Protein AF-A0A0N0GDI7-F1 (afdb_monomer_lite)

Sequence (152 aa):
MTIHDAQPPEHPLQRFFRSRRTRPVFEWERHQLRDILVIDHPQCQAVFSRQGAQLLHFQPQGQKPWLWCAAQWPQVGAIRGGVPVCWPWYGRHPGESGWPAHGWGRLLDWKLIDSSESEEGVSLHWRLRLWDWQVNLHAELGQGMEPLEHLP

Organism: NCBI:txid81035

Structure (mmCIF, N/CA/C/O backbone):
data_AF-A0A0N0GDI7-F1
#
_entry.id   AF-A0A0N0GDI7-F1
#
loop_
_atom_site.group_PDB
_atom_site.id
_atom_site.type_symbol
_atom_site.label_atom_id
_atom_site.label_alt_id
_atom_site.label_comp_id
_atom_site.label_asym_id
_atom_site.label_entity_id
_atom_site.label_seq_id
_atom_site.pdbx_PDB_ins_code
_atom_site.Cartn_x
_atom_site.Cartn_y
_atom_site.Cartn_z
_atom_site.occupancy
_atom_site.B_iso_or_equiv
_atom_site.auth_seq_id
_atom_site.auth_comp_id
_atom_site.auth_asym_id
_atom_site.auth_atom_id
_atom_site.pdbx_PDB_model_num
ATOM 1 N N . MET A 1 1 ? -20.845 36.063 -4.768 1.00 39.97 1 MET A N 1
ATOM 2 C CA . MET A 1 1 ? -20.179 34.836 -5.245 1.00 39.97 1 MET A CA 1
ATOM 3 C C . MET A 1 1 ? -19.741 34.071 -4.009 1.00 39.97 1 MET A C 1
ATOM 5 O O . MET A 1 1 ? -18.676 34.328 -3.470 1.00 39.97 1 MET A O 1
ATOM 9 N N . THR A 1 2 ? -20.650 33.275 -3.456 1.00 38.03 2 THR A N 1
ATOM 10 C CA . THR A 1 2 ? -20.420 32.474 -2.252 1.00 38.03 2 THR A CA 1
ATOM 11 C C . THR A 1 2 ? -19.484 31.336 -2.627 1.00 38.03 2 THR A C 1
ATOM 13 O O . THR A 1 2 ? -19.811 30.515 -3.481 1.00 38.03 2 THR A O 1
ATOM 16 N N . ILE A 1 3 ? -18.295 31.329 -2.032 1.00 48.97 3 ILE A N 1
ATOM 17 C CA . ILE A 1 3 ? -17.386 30.192 -2.091 1.00 48.97 3 ILE A CA 1
ATOM 18 C C . ILE A 1 3 ? -18.124 29.087 -1.339 1.00 48.97 3 ILE A C 1
ATOM 20 O O . ILE A 1 3 ? -18.318 29.184 -0.130 1.00 48.97 3 ILE A O 1
ATOM 24 N N . HIS A 1 4 ? -18.655 28.104 -2.061 1.00 51.41 4 HIS A N 1
ATOM 25 C CA . HIS A 1 4 ? -19.138 26.895 -1.419 1.00 51.41 4 HIS A CA 1
ATOM 26 C C . HIS A 1 4 ? -17.945 26.287 -0.681 1.00 51.41 4 HIS A C 1
ATOM 28 O O . HIS A 1 4 ? -16.970 25.898 -1.325 1.00 51.41 4 HIS A O 1
ATOM 34 N N . ASP A 1 5 ? -18.033 26.218 0.649 1.00 48.66 5 ASP A N 1
ATOM 35 C CA . ASP A 1 5 ? -17.225 25.332 1.485 1.00 48.66 5 ASP A CA 1
ATOM 36 C C . ASP A 1 5 ? -17.521 23.889 1.058 1.00 48.66 5 ASP A C 1
ATOM 38 O O . ASP A 1 5 ? -18.316 23.166 1.662 1.00 48.66 5 ASP A O 1
ATOM 42 N N . ALA A 1 6 ? -16.940 23.477 -0.067 1.00 56.66 6 ALA A N 1
ATOM 43 C CA . ALA A 1 6 ? -16.956 22.098 -0.493 1.00 56.66 6 ALA A CA 1
ATOM 44 C C . ALA A 1 6 ? -16.127 21.332 0.537 1.00 56.66 6 ALA A C 1
ATOM 46 O O . ALA A 1 6 ? -14.909 21.497 0.615 1.00 56.66 6 ALA A O 1
ATOM 47 N N . GLN A 1 7 ? -16.801 20.518 1.353 1.00 54.75 7 GLN A N 1
ATOM 48 C CA . GLN A 1 7 ? -16.123 19.530 2.183 1.00 54.75 7 GLN A CA 1
ATOM 49 C C . GLN A 1 7 ? -15.134 18.772 1.287 1.00 54.75 7 GLN A C 1
ATOM 51 O O . GLN A 1 7 ? -15.528 18.351 0.191 1.00 54.75 7 GLN A O 1
ATOM 56 N N . PRO A 1 8 ? -13.858 18.642 1.691 1.00 60.06 8 PRO A N 1
ATOM 57 C CA . PRO A 1 8 ? -12.879 17.951 0.872 1.00 60.06 8 PRO A CA 1
ATOM 58 C C . PRO A 1 8 ? -13.405 16.548 0.554 1.00 60.06 8 PRO A C 1
ATOM 60 O O . PRO A 1 8 ? -14.004 15.915 1.430 1.00 60.06 8 PRO A O 1
ATOM 63 N N . PRO A 1 9 ? -13.235 16.072 -0.690 1.00 71.75 9 PRO A N 1
ATOM 64 C CA . PRO A 1 9 ? -13.744 14.771 -1.079 1.00 71.75 9 PRO A CA 1
ATOM 65 C C . PRO A 1 9 ? -13.170 13.705 -0.144 1.00 71.75 9 PRO A C 1
ATOM 67 O O . PRO A 1 9 ? -11.964 13.655 0.100 1.00 71.75 9 PRO A O 1
ATOM 70 N N . GLU A 1 10 ? -14.057 12.879 0.403 1.00 88.06 10 GLU A N 1
ATOM 71 C CA . GLU A 1 10 ? -13.698 11.785 1.297 1.00 88.06 10 GLU A CA 1
ATOM 72 C C . GLU A 1 10 ? -12.719 10.826 0.611 1.00 88.06 10 GLU A C 1
ATOM 74 O O . GLU A 1 10 ? -12.787 10.601 -0.603 1.00 88.06 10 GLU A O 1
ATOM 79 N N . HIS A 1 11 ? -11.807 10.244 1.391 1.00 95.56 11 HIS A N 1
ATOM 80 C CA . HIS A 1 11 ? -10.843 9.289 0.864 1.00 95.56 11 HIS A CA 1
ATOM 81 C C . HIS A 1 11 ? -11.576 8.124 0.167 1.00 95.56 11 HIS A C 1
ATOM 83 O O . HIS A 1 11 ? -12.471 7.525 0.769 1.00 95.56 11 HIS A O 1
ATOM 89 N N . PRO A 1 12 ? -11.212 7.732 -1.071 1.00 96.00 12 PRO A N 1
ATOM 90 C CA . PRO A 1 12 ? -11.996 6.761 -1.846 1.00 96.00 12 PRO A CA 1
ATOM 91 C C . PRO A 1 12 ? -12.097 5.376 -1.190 1.00 96.00 12 PRO A C 1
ATOM 93 O O . PRO A 1 12 ? -13.044 4.631 -1.447 1.00 96.00 12 PRO A O 1
ATOM 96 N N . LEU A 1 13 ? -11.138 5.038 -0.322 1.00 96.75 13 LEU A N 1
ATOM 97 C CA . LEU A 1 13 ? -11.108 3.777 0.425 1.00 96.75 13 LEU A CA 1
ATOM 98 C C . LEU A 1 13 ? -11.803 3.854 1.798 1.00 96.75 13 LEU A C 1
ATOM 100 O O . LEU A 1 13 ? -11.986 2.820 2.428 1.00 96.75 13 LEU A O 1
ATOM 104 N N . GLN A 1 14 ? -12.287 5.026 2.234 1.00 95.06 14 GLN A N 1
ATOM 105 C CA . GLN A 1 14 ? -13.028 5.160 3.502 1.00 95.06 14 GLN A CA 1
ATOM 106 C C . GLN A 1 14 ? -14.286 4.277 3.539 1.00 95.06 14 GLN A C 1
ATOM 108 O O . GLN A 1 14 ? -14.745 3.838 4.591 1.00 95.06 14 GLN A O 1
ATOM 113 N N . ARG A 1 15 ? -14.836 3.968 2.359 1.00 93.19 15 ARG A N 1
ATOM 114 C CA . ARG A 1 15 ? -16.008 3.105 2.179 1.00 93.19 15 ARG A CA 1
ATOM 115 C C . ARG A 1 15 ? -15.892 1.730 2.847 1.00 93.19 15 ARG A C 1
ATOM 117 O O . ARG A 1 15 ? -16.929 1.151 3.156 1.00 93.19 15 ARG A O 1
ATOM 124 N N . PHE A 1 16 ? -14.680 1.208 3.053 1.00 94.31 16 PHE A N 1
ATOM 125 C CA . PHE A 1 16 ? -14.470 -0.102 3.680 1.00 94.31 16 PHE A CA 1
ATOM 126 C C . PHE A 1 16 ? -14.718 -0.096 5.195 1.00 94.31 16 PHE A C 1
ATOM 128 O O . PHE A 1 16 ? -14.964 -1.154 5.767 1.00 94.31 16 PHE A O 1
ATOM 135 N N . PHE A 1 17 ? -14.763 1.087 5.812 1.00 93.19 17 PHE A N 1
ATOM 136 C CA . PHE A 1 17 ? -14.870 1.275 7.261 1.00 93.19 17 PHE A CA 1
ATOM 137 C C . PHE A 1 17 ? -16.238 1.799 7.721 1.00 93.19 17 PHE A C 1
ATOM 139 O O . PHE A 1 17 ? -16.443 2.128 8.884 1.00 93.19 17 PHE A O 1
ATOM 146 N N . ARG A 1 18 ? -17.209 1.916 6.805 1.00 85.31 18 ARG A N 1
ATOM 147 C CA . ARG A 1 18 ? -18.550 2.451 7.118 1.00 85.31 18 ARG A CA 1
ATOM 148 C C . ARG A 1 18 ? -19.515 1.409 7.692 1.00 85.31 18 ARG A C 1
ATOM 150 O O . ARG A 1 18 ? -20.589 1.760 8.177 1.00 85.31 18 ARG A O 1
ATOM 157 N N . SER A 1 19 ? -19.185 0.126 7.568 1.00 77.75 19 SER A N 1
ATOM 158 C CA . SER A 1 19 ? -20.042 -0.971 8.016 1.00 77.75 19 SER A CA 1
ATOM 159 C C . SER A 1 19 ? -19.957 -1.122 9.532 1.00 77.75 19 SER A C 1
ATOM 161 O O . SER A 1 19 ? -18.866 -1.219 10.072 1.00 77.75 19 SER A O 1
ATOM 163 N N . ARG A 1 20 ? -21.099 -1.227 10.222 1.00 68.44 20 ARG A N 1
ATOM 164 C CA . ARG A 1 20 ? -21.157 -1.555 11.663 1.00 68.44 20 ARG A CA 1
ATOM 165 C C . ARG A 1 20 ? -21.029 -3.055 11.956 1.00 68.44 20 ARG A C 1
ATOM 167 O O . ARG A 1 20 ? -21.437 -3.514 13.020 1.00 68.44 20 ARG A O 1
ATOM 174 N N . ARG A 1 21 ? -20.556 -3.846 10.993 1.00 78.19 21 ARG A N 1
ATOM 175 C CA . ARG A 1 21 ? -20.328 -5.277 11.202 1.00 78.19 21 ARG A CA 1
ATOM 176 C C . ARG A 1 21 ? -19.011 -5.458 11.935 1.00 78.19 21 ARG A C 1
ATOM 178 O O . ARG A 1 21 ? -18.040 -4.795 11.599 1.00 78.19 21 AR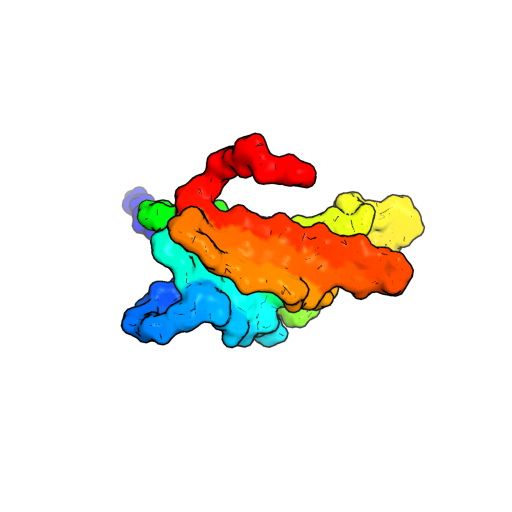G A O 1
ATOM 185 N N . THR A 1 22 ? -18.980 -6.383 12.883 1.00 77.19 22 THR A N 1
ATOM 186 C CA . THR A 1 22 ? -17.724 -6.891 13.433 1.00 77.19 22 THR A CA 1
ATOM 187 C C . THR A 1 22 ? -16.926 -7.521 12.291 1.00 77.19 22 THR A C 1
ATOM 189 O O . THR A 1 22 ? -17.454 -8.385 11.587 1.00 77.19 22 THR A O 1
ATOM 192 N N . ARG A 1 23 ? -15.692 -7.060 12.078 1.00 82.94 23 ARG A N 1
ATOM 193 C CA . ARG A 1 23 ? -14.761 -7.577 11.067 1.00 82.94 23 ARG A CA 1
ATOM 194 C C . ARG A 1 23 ? -13.503 -8.099 11.767 1.00 82.94 23 ARG A C 1
ATOM 196 O O . ARG A 1 23 ? -13.187 -7.602 12.849 1.00 82.94 23 ARG A O 1
ATOM 203 N N . PRO A 1 24 ? -12.805 -9.096 11.201 1.00 94.19 24 PRO A N 1
ATOM 204 C CA . PRO A 1 24 ? -11.439 -9.380 11.623 1.00 94.19 24 PRO A CA 1
ATOM 205 C C . PRO A 1 24 ? -10.554 -8.158 11.347 1.00 94.19 24 PRO A C 1
ATOM 207 O O . PRO A 1 24 ? -10.811 -7.413 10.402 1.00 94.19 24 PRO A O 1
ATOM 210 N N . VAL A 1 25 ? -9.494 -7.982 12.139 1.00 96.81 25 VAL A N 1
ATOM 211 C CA . VAL A 1 25 ? -8.564 -6.855 11.961 1.00 96.81 25 VAL A CA 1
ATOM 212 C C . VAL A 1 25 ? -7.912 -6.874 10.589 1.00 96.81 25 VAL A C 1
ATOM 214 O O . VAL A 1 25 ? -7.742 -5.817 10.002 1.00 96.81 25 VAL A O 1
ATOM 217 N N . PHE A 1 26 ? -7.620 -8.054 10.040 1.00 98.12 26 PHE A N 1
ATOM 218 C CA . PHE A 1 26 ? -7.070 -8.223 8.697 1.00 98.12 26 PHE A CA 1
ATOM 219 C C . PHE A 1 26 ? -8.089 -8.909 7.788 1.00 98.12 26 PHE A C 1
ATOM 221 O O . PHE A 1 26 ? -8.448 -10.066 8.014 1.00 98.12 26 PHE A O 1
ATOM 228 N N . GLU A 1 27 ? -8.519 -8.233 6.723 1.00 97.38 27 GLU A N 1
ATOM 229 C CA . GLU A 1 27 ? -9.473 -8.796 5.768 1.00 97.38 27 GLU A CA 1
ATOM 230 C C . GLU A 1 27 ? -9.054 -8.538 4.322 1.00 97.38 27 GLU A C 1
ATOM 232 O O . GLU A 1 27 ? -8.805 -7.403 3.911 1.00 97.38 27 GLU A O 1
ATOM 237 N N . TRP A 1 28 ? -8.981 -9.607 3.527 1.00 98.06 28 TRP A N 1
ATOM 238 C CA . TRP A 1 28 ? -8.749 -9.492 2.092 1.00 98.06 28 TRP A CA 1
ATOM 239 C C . TRP A 1 28 ? -10.043 -9.136 1.371 1.00 98.06 28 TRP A C 1
ATOM 241 O O . TRP A 1 28 ? -11.054 -9.821 1.497 1.00 98.06 28 TRP A O 1
ATOM 251 N N . GLU A 1 29 ? -9.972 -8.095 0.555 1.00 97.38 29 GLU A N 1
ATOM 252 C CA . GLU A 1 29 ? -11.068 -7.577 -0.250 1.00 97.38 29 GLU A CA 1
ATOM 253 C C . GLU A 1 29 ? -10.616 -7.399 -1.696 1.00 97.38 29 GLU A C 1
ATOM 255 O O . GLU A 1 29 ? -9.421 -7.302 -1.994 1.00 97.38 29 GLU A O 1
ATOM 260 N N . ARG A 1 30 ? -11.579 -7.304 -2.615 1.00 97.44 30 ARG A N 1
ATOM 261 C CA . ARG A 1 30 ? -11.290 -7.014 -4.023 1.00 97.44 30 ARG A CA 1
ATOM 262 C C . ARG A 1 30 ? -11.826 -5.644 -4.411 1.00 97.44 30 ARG A C 1
ATOM 264 O O . ARG A 1 30 ? -13.025 -5.381 -4.342 1.00 97.44 30 ARG A O 1
ATOM 271 N N . HIS A 1 31 ? -10.942 -4.769 -4.883 1.00 97.38 31 HIS A N 1
ATOM 272 C CA . HIS A 1 31 ? -11.281 -3.412 -5.303 1.00 97.38 31 HIS A CA 1
ATOM 273 C C . HIS A 1 31 ? -10.676 -3.095 -6.668 1.00 97.38 31 HIS A C 1
ATOM 275 O O . HIS A 1 31 ? -9.471 -3.208 -6.852 1.00 97.38 31 HIS A O 1
ATOM 281 N N . GLN A 1 32 ? -11.510 -2.706 -7.640 1.00 96.88 32 GLN A N 1
ATOM 282 C CA . GLN A 1 32 ? -11.065 -2.369 -9.003 1.00 96.88 32 GLN A CA 1
ATOM 283 C C . GLN A 1 32 ? -10.127 -3.430 -9.615 1.00 96.88 32 GLN A C 1
ATOM 285 O O . GLN A 1 32 ? -9.120 -3.108 -10.238 1.00 96.88 32 GLN A O 1
ATOM 290 N N . LEU A 1 33 ? -10.468 -4.713 -9.426 1.00 95.88 33 LEU A N 1
ATOM 291 C CA . LEU A 1 33 ? -9.694 -5.879 -9.888 1.00 95.88 33 LEU A CA 1
ATOM 292 C C . LEU A 1 33 ? -8.334 -6.085 -9.195 1.00 95.88 33 LEU A C 1
ATOM 294 O O . LEU A 1 33 ? -7.521 -6.867 -9.686 1.00 95.88 33 LEU A O 1
ATOM 298 N N . ARG A 1 34 ? -8.081 -5.413 -8.071 1.00 97.31 34 ARG A N 1
ATOM 299 C CA . ARG A 1 34 ? -6.913 -5.629 -7.212 1.00 97.31 34 ARG A CA 1
ATOM 300 C C . ARG A 1 34 ? -7.326 -6.275 -5.905 1.00 97.31 34 ARG A C 1
ATOM 302 O O . ARG A 1 34 ? -8.386 -5.949 -5.370 1.00 97.31 34 ARG A O 1
ATOM 309 N N . ASP A 1 35 ? -6.460 -7.134 -5.392 1.00 98.44 35 ASP A N 1
ATOM 310 C CA . ASP A 1 35 ? -6.592 -7.654 -4.039 1.00 98.44 35 ASP A CA 1
ATOM 311 C C . ASP A 1 35 ? -5.978 -6.640 -3.071 1.00 98.44 35 ASP A C 1
ATOM 313 O O . ASP A 1 35 ? -4.829 -6.210 -3.229 1.00 98.44 35 ASP A O 1
ATOM 317 N N . ILE A 1 36 ? -6.773 -6.230 -2.092 1.00 98.75 36 ILE A N 1
ATOM 318 C CA . ILE A 1 36 ? -6.388 -5.277 -1.059 1.00 98.75 36 ILE A CA 1
ATOM 319 C C . ILE A 1 36 ? -6.563 -5.921 0.313 1.00 98.75 36 ILE A C 1
ATOM 321 O O . ILE A 1 36 ? -7.486 -6.702 0.526 1.00 98.75 36 ILE A O 1
ATOM 325 N N . LEU A 1 37 ? -5.677 -5.588 1.239 1.00 98.75 37 LEU A N 1
ATOM 326 C CA . LEU A 1 37 ? -5.801 -5.936 2.643 1.00 98.75 37 LEU A CA 1
ATOM 327 C C . LEU A 1 37 ? -6.383 -4.729 3.371 1.00 98.75 37 LEU A C 1
ATOM 329 O O . LEU A 1 37 ? -5.723 -3.693 3.474 1.00 98.75 37 LEU A O 1
ATOM 333 N N . VAL A 1 38 ? -7.622 -4.858 3.826 1.00 98.31 38 VAL A N 1
ATOM 334 C CA . VAL A 1 38 ? -8.285 -3.890 4.696 1.00 98.31 38 VAL A CA 1
ATOM 335 C C . VAL A 1 38 ? -7.896 -4.204 6.132 1.00 98.31 38 VAL A C 1
ATOM 337 O O . VAL A 1 38 ? -7.947 -5.361 6.551 1.00 98.31 38 VAL A O 1
ATOM 340 N N . ILE A 1 39 ? -7.495 -3.164 6.856 1.00 98.12 39 ILE A N 1
ATOM 341 C CA . ILE A 1 39 ? -7.081 -3.236 8.249 1.00 98.12 39 ILE A CA 1
ATOM 342 C C . ILE A 1 39 ? -7.96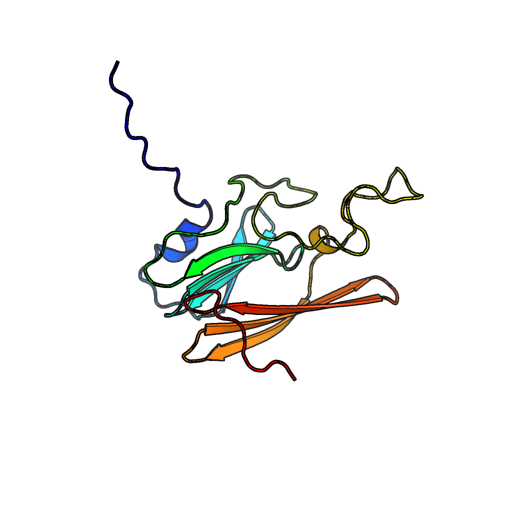8 -2.310 9.067 1.00 98.12 39 ILE A C 1
ATOM 344 O O . ILE A 1 39 ? -7.923 -1.096 8.860 1.00 98.12 39 ILE A O 1
ATOM 348 N N . ASP A 1 40 ? -8.763 -2.875 9.970 1.00 96.69 40 ASP A N 1
ATOM 349 C CA . ASP A 1 40 ? -9.642 -2.130 10.876 1.00 96.69 40 ASP A CA 1
ATOM 350 C C . ASP A 1 40 ? -9.265 -2.463 12.322 1.00 96.69 40 ASP A C 1
ATOM 352 O O . ASP A 1 40 ? -9.683 -3.477 12.878 1.00 96.69 40 ASP A O 1
ATOM 356 N N . HIS A 1 41 ? -8.400 -1.630 12.898 1.00 96.50 41 HIS A N 1
ATOM 357 C CA . HIS A 1 41 ? -7.834 -1.799 14.230 1.00 96.50 41 HIS A CA 1
ATOM 358 C C . HIS A 1 41 ? -8.282 -0.639 15.139 1.00 96.50 41 HIS A C 1
ATOM 360 O O . HIS A 1 41 ? -8.422 0.488 14.654 1.00 96.50 41 HIS A O 1
ATOM 366 N N . PRO A 1 42 ? -8.454 -0.828 16.465 1.00 95.19 42 PRO A N 1
ATOM 367 C CA . PRO A 1 42 ? -8.830 0.265 17.366 1.00 95.19 42 PRO A CA 1
ATOM 368 C C . PRO A 1 42 ? -7.926 1.503 17.276 1.00 95.19 42 PRO A C 1
ATOM 370 O O . PRO A 1 42 ? -8.416 2.619 17.443 1.00 95.19 42 PRO A O 1
ATOM 373 N N . GLN A 1 43 ? -6.636 1.312 16.967 1.00 96.31 43 GLN A N 1
ATOM 374 C CA . GLN A 1 43 ? -5.653 2.398 16.849 1.00 96.31 43 GLN A CA 1
ATOM 375 C C . GLN A 1 43 ? -5.547 3.025 15.459 1.00 96.31 43 GLN A C 1
ATOM 377 O O . GLN A 1 43 ? -5.073 4.157 15.341 1.00 96.31 43 GLN A O 1
ATOM 382 N N . CYS A 1 44 ? -5.960 2.322 14.403 1.00 96.25 44 CYS A N 1
ATOM 383 C CA . CYS A 1 44 ? -5.869 2.842 13.045 1.00 96.25 44 CYS A CA 1
ATOM 384 C C . CYS A 1 44 ? -6.721 2.066 12.036 1.00 96.25 44 CYS A C 1
ATOM 386 O O . CYS A 1 44 ? -7.035 0.890 12.195 1.00 96.25 44 CYS A O 1
ATOM 388 N N . GLN A 1 45 ? -7.018 2.738 10.932 1.00 97.38 45 GLN A N 1
ATOM 389 C CA . GLN A 1 45 ? -7.549 2.144 9.717 1.00 97.38 45 GLN A CA 1
ATOM 390 C C . GLN A 1 45 ? -6.491 2.219 8.628 1.00 97.38 45 GLN A C 1
ATOM 392 O O . GLN A 1 45 ? -5.858 3.259 8.427 1.00 97.38 45 GLN A O 1
ATOM 397 N N . ALA A 1 46 ? -6.294 1.124 7.903 1.00 98.31 46 ALA A N 1
ATOM 398 C CA . ALA A 1 46 ? -5.340 1.072 6.808 1.00 98.31 46 ALA A CA 1
ATOM 399 C C . ALA A 1 46 ? -5.835 0.203 5.657 1.00 98.31 46 ALA A C 1
ATOM 401 O O . ALA A 1 46 ? -6.650 -0.700 5.820 1.00 98.31 46 ALA A O 1
ATOM 402 N N . VAL A 1 47 ? -5.335 0.491 4.458 1.00 98.75 47 VAL A N 1
ATOM 403 C CA . VAL A 1 47 ? -5.537 -0.377 3.297 1.00 98.75 47 VAL A CA 1
ATOM 404 C C . VAL A 1 47 ? -4.216 -0.543 2.574 1.00 98.75 47 VAL A C 1
ATOM 406 O O . VAL A 1 47 ? -3.640 0.448 2.125 1.00 98.75 47 VAL A O 1
ATOM 409 N N . PHE A 1 48 ? -3.773 -1.785 2.407 1.00 98.88 48 PHE A N 1
ATOM 410 C CA . PHE A 1 48 ? -2.670 -2.136 1.515 1.00 98.88 48 PHE A CA 1
ATOM 411 C C . PHE A 1 48 ? -3.198 -2.735 0.219 1.00 98.88 48 PHE A C 1
ATOM 413 O O . PHE A 1 48 ? -4.152 -3.503 0.230 1.00 98.88 48 PHE A O 1
ATOM 420 N N . SER A 1 49 ? -2.547 -2.448 -0.902 1.00 98.81 49 SER A N 1
ATOM 421 C CA . SER A 1 49 ? -2.689 -3.258 -2.112 1.00 98.81 49 SER A CA 1
ATOM 422 C C . SER A 1 49 ? -1.640 -4.364 -2.129 1.00 98.81 49 SER A C 1
ATOM 424 O O . SER A 1 49 ? -0.468 -4.114 -1.837 1.00 98.81 49 SER A O 1
ATOM 426 N N . ARG A 1 50 ? -2.045 -5.575 -2.537 1.00 98.75 50 ARG A N 1
ATOM 427 C CA . ARG A 1 50 ? -1.102 -6.671 -2.802 1.00 98.75 50 ARG A CA 1
ATOM 428 C C . ARG A 1 50 ? -0.088 -6.272 -3.870 1.00 98.75 50 ARG A C 1
ATOM 430 O O . ARG A 1 50 ? 1.105 -6.536 -3.718 1.00 98.75 50 ARG A O 1
ATOM 437 N N . GLN A 1 51 ? -0.557 -5.571 -4.902 1.00 98.69 51 GLN A N 1
ATOM 438 C CA . GLN A 1 51 ? 0.304 -4.919 -5.874 1.00 98.69 51 GLN A CA 1
ATOM 439 C C . GLN A 1 51 ? 1.110 -3.832 -5.162 1.00 98.69 51 GLN A C 1
ATOM 441 O O . GLN A 1 51 ? 0.543 -2.884 -4.612 1.00 98.69 51 GLN A O 1
ATOM 446 N N . GLY A 1 52 ? 2.428 -3.982 -5.177 1.00 98.56 52 GLY A N 1
ATOM 447 C CA . GLY A 1 52 ? 3.373 -3.029 -4.623 1.00 98.56 52 GLY A CA 1
ATOM 448 C C . GLY A 1 52 ? 3.593 -3.081 -3.119 1.00 98.56 52 GLY A C 1
ATOM 449 O O . GLY A 1 52 ? 4.375 -2.260 -2.646 1.00 98.56 52 GLY A O 1
ATOM 450 N N . ALA A 1 53 ? 2.894 -3.959 -2.379 1.00 98.62 53 ALA A N 1
ATOM 451 C CA . ALA A 1 53 ? 2.733 -3.812 -0.926 1.00 98.62 53 ALA A CA 1
ATOM 452 C C . ALA A 1 53 ? 2.415 -2.347 -0.557 1.00 98.62 53 ALA A C 1
ATOM 454 O O . ALA A 1 53 ? 2.946 -1.783 0.398 1.00 98.62 53 ALA A O 1
ATOM 455 N N . GLN A 1 54 ? 1.607 -1.694 -1.397 1.00 98.81 54 GLN A N 1
ATOM 456 C CA . GLN A 1 54 ? 1.463 -0.247 -1.391 1.00 98.81 54 GLN A CA 1
ATOM 457 C C . GLN A 1 54 ? 0.439 0.134 -0.328 1.00 98.81 54 GLN A C 1
ATOM 459 O O . GLN A 1 54 ? -0.722 -0.255 -0.438 1.00 98.81 54 GLN A O 1
ATOM 464 N N . LEU A 1 55 ? 0.850 0.902 0.682 1.00 98.81 55 LEU A N 1
ATOM 465 C CA . LEU A 1 55 ? -0.074 1.495 1.649 1.00 98.81 55 LEU A CA 1
ATOM 466 C C . LEU A 1 55 ? -0.891 2.575 0.934 1.00 98.81 55 LEU A C 1
ATOM 468 O O . LEU A 1 55 ? -0.340 3.582 0.499 1.00 98.81 55 LEU A O 1
ATOM 472 N N . LEU A 1 56 ? -2.191 2.353 0.765 1.00 98.75 56 LEU A N 1
ATOM 473 C CA . LEU A 1 56 ? -3.097 3.205 -0.011 1.00 98.75 56 LEU A CA 1
ATOM 474 C C . LEU A 1 56 ? -3.968 4.110 0.854 1.00 98.75 56 LEU A C 1
ATOM 476 O O . LEU A 1 56 ? -4.409 5.158 0.393 1.00 98.75 56 LEU A O 1
ATOM 480 N N . HIS A 1 57 ? -4.244 3.689 2.082 1.00 98.31 57 HIS A N 1
ATOM 481 C CA . HIS A 1 57 ? -5.004 4.440 3.069 1.00 98.31 57 HIS A CA 1
ATOM 482 C C . HIS A 1 57 ? -4.349 4.240 4.424 1.00 98.31 57 HIS A C 1
ATOM 484 O O . HIS A 1 57 ? -3.969 3.118 4.749 1.00 98.31 57 HIS A O 1
ATOM 490 N N . PHE A 1 58 ? -4.255 5.315 5.195 1.00 97.81 58 PHE A N 1
ATOM 491 C CA . PHE A 1 58 ? -3.898 5.260 6.600 1.00 97.81 58 PHE A CA 1
ATOM 492 C C . PHE A 1 58 ? -4.616 6.384 7.336 1.00 97.81 58 PHE A C 1
ATOM 494 O O . PHE A 1 58 ? -4.576 7.541 6.905 1.00 97.81 58 PHE A O 1
ATOM 501 N N . GLN A 1 59 ? -5.290 6.023 8.416 1.00 96.62 59 GLN A N 1
ATOM 502 C CA . GLN A 1 59 ? -6.021 6.925 9.283 1.00 96.62 59 GLN A CA 1
ATOM 503 C C . GLN A 1 59 ? -5.837 6.452 10.726 1.00 96.62 59 GLN A C 1
ATOM 505 O O . GLN A 1 59 ? -6.480 5.484 11.135 1.00 96.62 59 GLN A O 1
ATOM 510 N N . PRO A 1 60 ? -4.988 7.118 11.517 1.00 96.44 60 PRO A N 1
ATOM 511 C CA . PRO A 1 60 ? -4.939 6.864 12.948 1.00 96.44 60 PRO A CA 1
ATOM 512 C C . PRO A 1 60 ? -6.273 7.173 13.632 1.00 96.44 60 PRO A C 1
ATOM 514 O O . PRO A 1 60 ? -7.068 7.989 13.146 1.00 96.44 60 PRO A O 1
ATOM 517 N N . GLN A 1 61 ? -6.508 6.550 14.785 1.00 94.50 61 GLN A N 1
ATOM 518 C CA . GLN A 1 61 ? -7.724 6.745 15.568 1.00 94.50 61 GLN A CA 1
ATOM 519 C C . GLN A 1 61 ? -7.985 8.235 15.838 1.00 94.50 61 GLN A C 1
ATOM 521 O O . GLN A 1 61 ? -7.103 8.984 16.249 1.00 94.50 61 GLN A O 1
ATOM 526 N N . GLY A 1 62 ? -9.222 8.675 15.589 1.00 93.31 62 GLY A N 1
ATOM 527 C CA . GLY A 1 62 ? -9.649 10.055 15.841 1.00 93.31 62 GLY A CA 1
ATOM 528 C C . GLY A 1 62 ? -9.094 11.101 14.866 1.00 93.31 62 GLY A C 1
ATOM 529 O O . GLY A 1 62 ? -9.413 12.281 15.005 1.00 93.31 62 GLY A O 1
ATOM 530 N N . GLN A 1 63 ? -8.306 10.700 13.864 1.00 94.25 63 GLN A N 1
ATOM 531 C CA . GLN A 1 63 ? -7.716 11.607 12.881 1.00 94.25 63 GLN A CA 1
ATOM 532 C C . GLN A 1 63 ? -8.411 11.521 11.517 1.00 94.25 63 GLN A C 1
ATOM 534 O O . GLN A 1 63 ? -9.249 10.654 11.269 1.00 94.25 63 GLN A O 1
ATOM 539 N N . LYS A 1 64 ? -8.066 12.444 10.612 1.00 94.06 64 LYS A N 1
ATOM 540 C CA . LYS A 1 64 ? -8.437 12.352 9.191 1.00 94.06 64 LYS A CA 1
ATOM 541 C C . LYS A 1 64 ? -7.484 11.395 8.462 1.00 94.06 64 LYS A C 1
ATOM 543 O O . LYS A 1 64 ? -6.350 11.244 8.908 1.00 94.06 64 LYS A O 1
ATOM 548 N N . PRO A 1 65 ? -7.888 10.806 7.325 1.00 95.31 65 PRO A N 1
ATOM 549 C CA . PRO A 1 65 ? -6.971 10.045 6.481 1.00 95.31 65 PRO A CA 1
ATOM 550 C C . PRO A 1 65 ? -5.760 10.888 6.071 1.00 95.31 65 PRO A C 1
ATOM 552 O O . PRO A 1 65 ? -5.920 12.014 5.597 1.00 95.31 65 PRO A O 1
ATOM 555 N N . TRP A 1 66 ? -4.556 10.348 6.255 1.00 95.81 66 TRP A N 1
ATOM 556 C CA . TRP A 1 66 ? -3.300 11.062 5.994 1.00 95.81 66 TRP A CA 1
ATOM 557 C C . TRP A 1 66 ? -2.847 10.981 4.542 1.00 95.81 66 TRP A C 1
ATOM 559 O O . TRP A 1 66 ? -2.161 11.869 4.040 1.00 95.81 66 TRP A O 1
ATOM 569 N N . LEU A 1 67 ? -3.208 9.897 3.863 1.00 96.62 67 LEU A N 1
ATOM 570 C CA . LEU A 1 67 ? -2.748 9.621 2.512 1.00 96.62 67 LEU A CA 1
ATOM 571 C C . LEU A 1 67 ? -3.792 10.063 1.496 1.00 96.62 67 LEU A C 1
ATOM 573 O O . LEU A 1 67 ? -4.989 9.864 1.681 1.00 96.62 67 LEU A O 1
ATOM 577 N N . TRP A 1 68 ? -3.323 10.628 0.388 1.00 96.88 68 TRP A N 1
ATOM 578 C CA . TRP A 1 68 ? -4.141 10.798 -0.805 1.00 96.88 68 TRP A CA 1
ATOM 579 C C . TRP A 1 68 ? -4.063 9.537 -1.668 1.00 96.88 68 TRP A C 1
ATOM 581 O O . TRP A 1 68 ? -2.973 9.013 -1.891 1.00 96.88 68 TRP A O 1
ATOM 591 N N . CYS A 1 69 ? -5.189 9.093 -2.227 1.00 97.69 69 CYS A N 1
ATOM 592 C CA . CYS A 1 69 ? -5.248 8.011 -3.207 1.00 97.69 69 CYS A CA 1
ATOM 593 C C . CYS A 1 69 ? -6.199 8.377 -4.349 1.00 97.69 69 CYS A C 1
ATOM 595 O O . CYS A 1 69 ? -7.258 8.968 -4.127 1.00 97.69 69 CYS A O 1
ATOM 597 N N . ALA A 1 70 ? -5.840 8.017 -5.582 1.00 97.19 70 ALA A N 1
ATOM 598 C CA . ALA A 1 70 ? -6.730 8.191 -6.720 1.00 97.19 70 ALA A CA 1
ATOM 599 C C . ALA A 1 70 ? -7.969 7.292 -6.579 1.00 97.19 70 ALA A C 1
ATOM 601 O O . ALA A 1 70 ? -7.861 6.114 -6.247 1.00 97.19 70 ALA A O 1
ATOM 602 N N . ALA A 1 71 ? -9.146 7.832 -6.900 1.00 96.56 71 ALA A N 1
ATOM 603 C CA . ALA A 1 71 ? -10.400 7.080 -6.843 1.00 96.56 71 ALA A CA 1
ATOM 604 C C . ALA A 1 71 ? -10.523 6.011 -7.943 1.00 96.56 71 ALA A C 1
ATOM 606 O O . ALA A 1 71 ? -11.232 5.028 -7.755 1.00 96.56 71 ALA A O 1
ATOM 607 N N . GLN A 1 72 ? -9.844 6.193 -9.080 1.00 97.12 72 GLN A N 1
ATOM 608 C CA . GLN A 1 72 ? -9.808 5.223 -10.175 1.00 97.12 72 GLN A CA 1
ATOM 609 C C . GLN A 1 72 ? -8.380 4.770 -10.448 1.00 97.12 72 GLN A C 1
ATOM 611 O O . GLN A 1 72 ? -7.468 5.597 -10.559 1.00 97.12 72 GLN A O 1
ATOM 616 N N . TRP A 1 73 ? -8.194 3.458 -10.556 1.00 97.19 73 TRP A N 1
ATOM 617 C CA . TRP A 1 73 ? -6.891 2.838 -10.776 1.00 97.19 73 TRP A CA 1
ATOM 618 C C . TRP A 1 73 ? -6.776 2.325 -12.207 1.00 97.19 73 TRP A C 1
ATOM 620 O O . TRP A 1 73 ? -7.760 1.849 -12.777 1.00 97.19 73 TRP A O 1
ATOM 630 N N . PRO A 1 74 ? -5.583 2.402 -12.816 1.00 95.38 74 PRO A N 1
ATOM 631 C CA . PRO A 1 74 ? -5.390 1.812 -14.127 1.00 95.38 74 PRO A CA 1
ATOM 632 C C . PRO A 1 74 ? -5.523 0.286 -14.030 1.00 95.38 74 PRO A C 1
ATOM 634 O O . PRO A 1 74 ? -5.002 -0.336 -13.103 1.00 95.38 74 PRO A O 1
ATOM 637 N N . GLN A 1 75 ? -6.177 -0.337 -15.015 1.00 92.44 75 GLN A N 1
ATOM 638 C CA . GLN A 1 75 ? -6.301 -1.801 -15.064 1.00 92.44 75 GLN A CA 1
ATOM 639 C C . GLN A 1 75 ? -4.933 -2.490 -15.095 1.00 92.4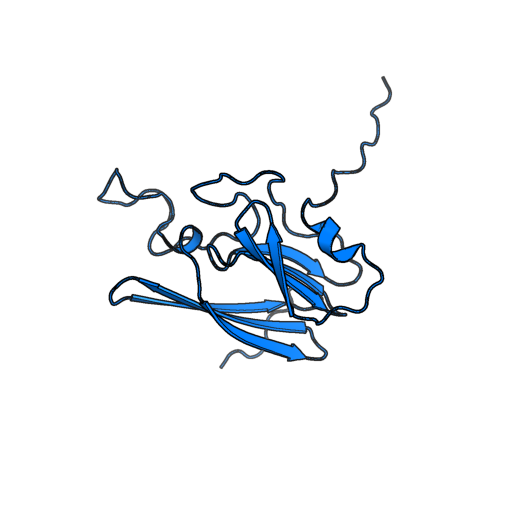4 75 GLN A C 1
ATOM 641 O O . GLN A 1 75 ? -4.766 -3.541 -14.480 1.0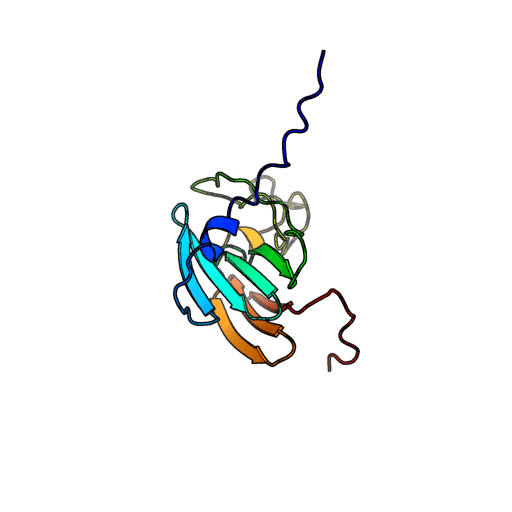0 92.44 75 GLN A O 1
ATOM 646 N N . VAL A 1 76 ? -3.942 -1.856 -15.730 1.00 93.44 76 VAL A N 1
ATOM 647 C CA . VAL A 1 76 ? -2.540 -2.285 -15.795 1.00 93.44 76 VAL A CA 1
ATOM 648 C C . VAL A 1 76 ? -1.641 -1.099 -15.448 1.00 93.44 76 VAL A C 1
ATOM 650 O O . VAL A 1 76 ? -1.841 -0.002 -15.963 1.00 93.44 76 VAL A O 1
ATOM 653 N N . GLY A 1 77 ? -0.638 -1.316 -14.595 1.00 95.69 77 GLY A N 1
ATOM 654 C CA . GLY A 1 77 ? 0.326 -0.289 -14.188 1.00 95.69 77 GLY A CA 1
ATOM 655 C C . GLY A 1 77 ? 0.228 0.092 -12.711 1.00 95.69 77 GLY A C 1
ATOM 656 O O . GLY A 1 77 ? -0.390 -0.616 -11.918 1.00 95.69 77 GLY A O 1
ATOM 657 N N . ALA A 1 78 ? 0.888 1.196 -12.350 1.00 97.44 78 ALA A N 1
ATOM 658 C CA . ALA A 1 78 ? 1.032 1.644 -10.966 1.00 97.44 78 ALA A CA 1
ATOM 659 C C . ALA A 1 78 ? -0.230 2.340 -10.433 1.00 97.44 78 ALA A C 1
ATOM 661 O O . ALA A 1 78 ? -0.813 3.198 -11.104 1.00 97.44 78 ALA A O 1
ATOM 662 N N . ILE A 1 79 ? -0.592 2.036 -9.186 1.00 98.12 79 ILE A N 1
ATOM 663 C CA . ILE A 1 79 ? -1.637 2.753 -8.451 1.00 98.12 79 ILE A CA 1
ATOM 664 C C . ILE A 1 79 ? -1.112 4.143 -8.066 1.00 98.12 79 ILE A C 1
ATOM 666 O O . ILE A 1 79 ? 0.020 4.286 -7.598 1.00 98.12 79 ILE A O 1
ATOM 670 N N . ARG A 1 80 ? -1.928 5.187 -8.268 1.00 97.62 80 ARG A N 1
ATOM 671 C CA . ARG A 1 80 ? -1.561 6.568 -7.918 1.00 97.62 80 ARG A CA 1
ATOM 672 C C . ARG A 1 80 ? -2.023 6.930 -6.508 1.00 97.62 80 ARG A C 1
ATOM 674 O O . ARG A 1 80 ? -3.210 6.830 -6.201 1.00 97.62 80 ARG A O 1
ATOM 681 N N . GLY A 1 81 ? -1.086 7.441 -5.714 1.00 97.00 81 GLY A N 1
ATOM 682 C CA . GLY A 1 81 ? -1.290 7.847 -4.324 1.00 97.00 81 GLY A CA 1
ATOM 683 C C . GLY A 1 81 ? -0.813 6.794 -3.331 1.00 97.00 81 GLY A C 1
ATOM 684 O O . GLY A 1 81 ? -0.188 5.811 -3.723 1.00 97.00 81 GLY A O 1
ATOM 685 N N . GLY A 1 82 ? -1.079 7.006 -2.050 1.00 98.12 82 GLY A N 1
ATOM 686 C CA . GLY A 1 82 ? -0.499 6.195 -0.991 1.00 98.12 82 GLY A CA 1
ATOM 687 C C . GLY A 1 82 ? 1.027 6.320 -0.933 1.00 98.12 82 GLY A C 1
ATOM 688 O O . GLY A 1 82 ? 1.587 7.360 -1.284 1.00 98.12 82 GLY A O 1
ATOM 689 N N . VAL A 1 83 ? 1.693 5.238 -0.531 1.00 98.44 83 VAL A N 1
ATOM 690 C CA . VAL A 1 83 ? 3.153 5.149 -0.385 1.00 98.44 83 VAL A CA 1
ATOM 691 C C . VAL A 1 83 ? 3.717 4.124 -1.384 1.00 98.44 83 VAL A C 1
ATOM 693 O O . VAL A 1 83 ? 3.785 2.934 -1.073 1.00 98.44 83 VAL A O 1
ATOM 696 N N . PRO A 1 84 ? 4.075 4.531 -2.618 1.00 98.38 84 PRO A N 1
ATOM 697 C CA . PRO A 1 84 ? 4.579 3.612 -3.637 1.00 98.38 84 PRO A CA 1
ATOM 698 C C . PRO A 1 84 ? 6.033 3.191 -3.379 1.00 98.38 84 PRO A C 1
ATOM 700 O O . PRO A 1 84 ? 6.913 4.031 -3.190 1.00 98.38 84 PRO A O 1
ATOM 703 N N . VAL A 1 85 ? 6.313 1.891 -3.489 1.00 98.06 85 VAL A N 1
ATOM 704 C CA . VAL A 1 85 ? 7.677 1.350 -3.376 1.00 98.06 85 VAL A CA 1
ATOM 705 C C . VAL A 1 85 ? 8.447 1.547 -4.688 1.00 98.06 85 VAL A C 1
ATOM 707 O O . VAL A 1 85 ? 8.150 0.913 -5.705 1.00 98.06 85 VAL A O 1
ATOM 710 N N . CYS A 1 86 ? 9.454 2.422 -4.663 1.00 97.75 86 CYS A N 1
ATOM 711 C CA . CYS A 1 86 ? 10.356 2.678 -5.789 1.00 97.75 86 CYS A CA 1
ATOM 712 C C . CYS A 1 86 ? 11.611 1.804 -5.667 1.00 97.75 86 CYS A C 1
ATOM 714 O O . CYS A 1 86 ? 12.542 2.152 -4.946 1.00 97.75 86 CYS A O 1
ATOM 716 N N . TRP A 1 87 ? 11.630 0.657 -6.342 1.00 97.44 87 TRP A N 1
ATOM 717 C CA . TRP A 1 87 ? 12.734 -0.302 -6.267 1.00 97.44 87 TRP A CA 1
ATOM 718 C C . TRP A 1 87 ? 12.748 -1.176 -7.526 1.00 97.44 87 TRP A C 1
ATOM 720 O O . TRP A 1 87 ? 11.666 -1.565 -7.975 1.00 97.44 87 TRP A O 1
ATOM 730 N N . PRO A 1 88 ? 13.904 -1.515 -8.127 1.00 95.62 88 PRO A N 1
ATOM 731 C CA . PRO A 1 88 ? 15.270 -1.320 -7.623 1.00 95.62 88 PRO A CA 1
ATOM 732 C C . PRO A 1 88 ? 15.928 0.013 -7.987 1.00 95.62 88 PRO A C 1
ATOM 734 O O . PRO A 1 88 ? 17.055 0.270 -7.582 1.00 95.62 88 PRO A O 1
ATOM 737 N N . TRP A 1 89 ? 15.239 0.880 -8.723 1.00 96.38 89 TRP A N 1
ATOM 738 C CA . TRP A 1 89 ? 15.737 2.212 -9.050 1.00 96.38 89 TRP A CA 1
ATOM 739 C C . TRP A 1 89 ? 14.674 3.275 -8.810 1.00 96.38 89 TRP A C 1
ATOM 741 O O . TRP A 1 89 ? 13.471 3.003 -8.770 1.00 96.38 89 TRP A O 1
ATOM 751 N N . TYR A 1 90 ? 15.139 4.514 -8.701 1.00 96.44 90 TYR A N 1
ATOM 752 C CA . TYR A 1 90 ? 14.300 5.698 -8.644 1.00 96.44 90 TYR A CA 1
ATOM 753 C C . TYR A 1 90 ? 14.293 6.416 -9.999 1.00 96.44 90 TYR A C 1
ATOM 755 O O . TYR A 1 90 ? 15.312 6.480 -10.681 1.00 96.44 90 TYR A O 1
ATOM 763 N N . GLY A 1 91 ? 13.148 6.976 -10.397 1.00 95.56 91 GLY A N 1
ATOM 764 C CA . GLY A 1 91 ? 13.021 7.692 -11.667 1.00 95.56 91 GLY A CA 1
ATOM 765 C C . GLY A 1 91 ? 13.131 6.768 -12.883 1.00 95.56 91 GLY A C 1
ATOM 766 O O . GLY A 1 91 ? 12.692 5.619 -12.843 1.00 95.56 91 GLY A O 1
ATOM 767 N N . ARG A 1 92 ? 13.669 7.268 -13.999 1.00 96.62 92 ARG A N 1
ATOM 768 C CA . ARG A 1 92 ? 13.879 6.454 -15.211 1.00 96.62 92 ARG A CA 1
ATOM 769 C C . ARG A 1 92 ? 15.046 5.492 -14.992 1.00 96.62 92 ARG A C 1
ATOM 771 O O . ARG A 1 92 ? 16.004 5.846 -14.312 1.00 96.62 92 ARG A O 1
ATOM 778 N N . HIS A 1 93 ? 14.977 4.300 -15.583 1.00 96.44 93 HIS A N 1
ATOM 779 C CA . HIS A 1 93 ? 16.119 3.388 -15.550 1.00 96.44 93 HIS A CA 1
ATOM 780 C C . HIS A 1 93 ? 17.325 4.042 -16.258 1.00 96.44 93 HIS A C 1
ATOM 782 O O . HIS A 1 93 ? 17.132 4.634 -17.324 1.00 96.44 93 HIS A O 1
ATOM 788 N N . PRO A 1 94 ? 18.550 3.957 -15.704 1.00 89.94 94 PRO A N 1
ATOM 789 C CA . PRO A 1 94 ? 19.710 4.682 -16.228 1.00 89.94 94 PRO A CA 1
ATOM 790 C C . PRO A 1 94 ? 20.183 4.202 -17.607 1.00 89.94 94 PRO A C 1
ATOM 792 O O . PRO A 1 94 ? 20.757 4.994 -18.347 1.00 89.94 94 PRO A O 1
ATOM 795 N N . GLY A 1 95 ? 19.942 2.933 -17.961 1.00 93.19 95 GLY A N 1
ATOM 796 C CA . GLY A 1 95 ? 20.432 2.338 -19.215 1.00 93.19 95 GLY A CA 1
ATOM 797 C C . GLY A 1 95 ? 19.368 1.729 -20.131 1.00 93.19 95 GLY A C 1
ATOM 798 O O . GLY A 1 95 ? 19.670 1.422 -21.274 1.00 93.19 95 GLY A O 1
ATOM 799 N N . GLU A 1 96 ? 18.123 1.581 -19.668 1.00 93.69 96 GLU A N 1
ATOM 800 C CA . GLU A 1 96 ? 17.080 0.822 -20.385 1.00 93.69 96 GLU A CA 1
ATOM 801 C C . GLU A 1 96 ? 15.824 1.677 -20.525 1.00 93.69 96 GLU A C 1
ATOM 803 O O . GLU A 1 96 ? 15.002 1.778 -19.616 1.00 93.69 96 GLU A O 1
ATOM 808 N N . SER A 1 97 ? 15.668 2.337 -21.669 1.00 90.00 97 SER A N 1
ATOM 809 C CA . SER A 1 97 ? 14.606 3.331 -21.875 1.00 90.00 97 SER A CA 1
ATOM 810 C C . SER A 1 97 ? 13.189 2.744 -21.891 1.00 90.00 97 SER A C 1
ATOM 812 O O . SER A 1 97 ? 12.236 3.474 -21.610 1.00 90.00 97 SER A O 1
ATOM 814 N N . GLY A 1 98 ? 13.049 1.448 -22.195 1.00 93.81 98 GLY A N 1
ATOM 815 C CA . GLY A 1 98 ? 11.773 0.725 -22.205 1.00 93.81 98 GLY A CA 1
ATOM 816 C C . GLY A 1 98 ? 11.329 0.194 -20.838 1.00 93.81 98 GLY A C 1
ATOM 817 O O . GLY A 1 98 ? 10.216 -0.314 -20.714 1.00 93.81 98 GLY A O 1
ATOM 818 N N . TRP A 1 99 ? 12.177 0.286 -19.813 1.00 95.44 99 TRP A N 1
ATOM 819 C CA . TRP A 1 99 ? 11.855 -0.200 -18.472 1.00 95.44 99 TRP A CA 1
ATOM 820 C C . TRP A 1 99 ? 11.004 0.813 -17.696 1.00 95.44 99 TRP A C 1
ATOM 822 O O . TRP A 1 99 ? 11.080 2.022 -17.946 1.00 95.44 99 TRP A O 1
ATOM 832 N N . PRO A 1 100 ? 10.173 0.354 -16.741 1.00 95.44 100 PRO A N 1
ATOM 833 C CA . PRO A 1 100 ? 9.278 1.242 -16.017 1.00 95.44 100 PRO A CA 1
ATOM 834 C C . PRO A 1 100 ? 10.041 2.281 -15.197 1.00 95.44 100 PRO A C 1
ATOM 836 O O . PRO A 1 100 ? 11.099 2.028 -14.621 1.00 95.44 100 PRO A O 1
ATOM 839 N N . ALA A 1 101 ? 9.458 3.468 -15.061 1.00 96.12 101 ALA A N 1
ATOM 840 C CA . ALA A 1 101 ? 9.942 4.414 -14.069 1.00 96.12 101 ALA A CA 1
ATOM 841 C C . ALA A 1 101 ? 9.678 3.882 -12.648 1.00 96.12 101 ALA A C 1
ATOM 843 O O . ALA A 1 101 ? 8.593 3.356 -12.372 1.00 96.12 101 ALA A O 1
ATOM 844 N N . HIS A 1 102 ? 10.633 4.120 -11.747 1.00 97.44 102 HIS A N 1
ATOM 845 C CA . HIS A 1 102 ? 10.627 3.738 -10.331 1.00 97.44 102 HIS A CA 1
ATOM 846 C C . HIS A 1 102 ? 10.676 2.226 -10.069 1.00 97.44 102 HIS A C 1
ATOM 848 O O . HIS A 1 102 ? 10.218 1.751 -9.028 1.00 97.44 102 HIS A O 1
ATOM 854 N N . GLY A 1 103 ? 11.224 1.466 -11.015 1.00 96.56 103 GLY A N 1
ATOM 855 C CA . GLY A 1 103 ? 11.419 0.039 -10.842 1.00 96.56 103 GLY A CA 1
ATOM 856 C C . GLY A 1 103 ? 10.141 -0.788 -10.890 1.00 96.56 103 GLY A C 1
ATOM 857 O O . GLY A 1 103 ? 9.083 -0.364 -11.360 1.00 96.56 103 GLY A O 1
ATOM 858 N N . TRP A 1 104 ? 10.286 -2.015 -10.407 1.00 97.12 104 TRP A N 1
ATOM 859 C CA . TRP A 1 104 ? 9.272 -3.062 -10.432 1.00 97.12 104 TRP A CA 1
ATOM 860 C C . TRP A 1 104 ? 8.475 -3.155 -9.131 1.00 97.12 104 TRP A C 1
ATOM 862 O O . TRP A 1 104 ? 7.372 -3.696 -9.146 1.00 97.12 104 TRP A O 1
ATOM 872 N N . GLY A 1 105 ? 9.006 -2.613 -8.028 1.00 97.94 105 GLY A N 1
ATOM 873 C CA . GLY A 1 105 ? 8.461 -2.744 -6.675 1.00 97.94 105 GLY A CA 1
ATOM 874 C C . GLY A 1 105 ? 6.961 -2.479 -6.624 1.00 97.94 105 GLY A C 1
ATOM 875 O O . GLY A 1 105 ? 6.199 -3.390 -6.334 1.00 97.94 105 GLY A O 1
ATOM 876 N N . ARG A 1 106 ? 6.532 -1.276 -7.018 1.00 98.25 106 ARG A N 1
ATOM 877 C CA . ARG A 1 106 ? 5.117 -0.856 -7.060 1.00 98.25 106 ARG A CA 1
ATOM 878 C C . ARG A 1 106 ? 4.233 -1.533 -8.120 1.00 98.25 106 ARG A C 1
ATOM 880 O O . ARG A 1 106 ? 3.041 -1.249 -8.176 1.00 98.25 106 ARG A O 1
ATOM 887 N N . LEU A 1 107 ? 4.803 -2.323 -9.029 1.00 97.81 107 LEU A N 1
ATOM 888 C CA . LEU A 1 107 ? 4.076 -2.893 -10.171 1.00 97.81 107 LEU A CA 1
ATOM 889 C C . LEU A 1 107 ? 3.685 -4.353 -9.962 1.00 97.81 107 LEU A C 1
ATOM 891 O O . LEU A 1 107 ? 2.682 -4.780 -10.531 1.00 97.81 107 LEU A O 1
ATOM 895 N N . LEU A 1 108 ? 4.469 -5.095 -9.183 1.00 98.00 108 LEU A N 1
ATOM 896 C CA . LEU A 1 108 ? 4.311 -6.533 -8.975 1.00 98.00 108 LEU A CA 1
ATOM 897 C C . LEU A 1 108 ? 3.516 -6.835 -7.706 1.00 98.00 108 LEU A C 1
ATOM 899 O O . LEU A 1 108 ? 3.480 -6.018 -6.789 1.00 98.00 108 LEU A O 1
ATOM 903 N N . ASP A 1 109 ? 2.921 -8.023 -7.635 1.00 98.06 109 ASP A N 1
ATOM 904 C CA . ASP A 1 109 ? 2.276 -8.506 -6.416 1.00 98.06 109 ASP A CA 1
ATOM 905 C C . ASP A 1 109 ? 3.307 -8.986 -5.395 1.00 98.06 109 ASP A C 1
ATOM 907 O O . ASP A 1 109 ? 4.210 -9.769 -5.698 1.00 98.06 109 ASP A O 1
ATOM 911 N N . TRP A 1 110 ? 3.135 -8.534 -4.157 1.00 98.62 110 TRP A N 1
ATOM 912 C CA . TRP A 1 110 ? 3.934 -8.951 -3.016 1.00 98.62 110 TRP A CA 1
ATOM 913 C C . TRP A 1 110 ? 3.195 -10.043 -2.248 1.00 98.62 110 TRP A C 1
ATOM 915 O O . TRP A 1 110 ? 1.963 -10.100 -2.204 1.00 98.62 110 TRP A O 1
ATOM 925 N N . LYS A 1 111 ? 3.953 -10.929 -1.607 1.00 98.62 111 LYS A N 1
ATOM 926 C CA . LYS A 1 111 ? 3.404 -11.910 -0.675 1.00 98.62 111 LYS A CA 1
ATOM 927 C C . LYS A 1 111 ? 3.392 -11.307 0.727 1.00 98.62 111 LYS A C 1
ATOM 929 O O . LYS A 1 111 ? 4.448 -10.921 1.216 1.00 98.62 111 LYS A O 1
ATOM 934 N N . LEU A 1 112 ? 2.230 -11.283 1.377 1.00 98.69 112 LEU A N 1
ATOM 935 C CA . LEU A 1 112 ? 2.154 -11.105 2.827 1.00 98.69 112 LEU A CA 1
ATOM 936 C C . LEU A 1 112 ? 2.713 -12.376 3.480 1.00 98.69 112 LEU A C 1
ATOM 938 O O . LEU A 1 112 ? 2.193 -13.471 3.247 1.00 98.69 112 LEU A O 1
ATOM 942 N N . ILE A 1 113 ? 3.834 -12.239 4.178 1.00 98.62 113 ILE A N 1
ATOM 943 C CA . ILE A 1 113 ? 4.522 -13.325 4.877 1.00 98.62 113 ILE A CA 1
ATOM 944 C C . ILE A 1 113 ? 3.968 -13.471 6.285 1.00 98.62 113 ILE A C 1
ATOM 946 O O . ILE A 1 113 ? 3.733 -14.600 6.704 1.00 98.62 113 ILE A O 1
ATOM 950 N N . ASP A 1 114 ? 3.747 -12.346 6.959 1.00 98.44 114 ASP A N 1
ATOM 951 C CA . ASP A 1 114 ? 3.227 -12.303 8.318 1.00 98.44 114 ASP A CA 1
ATOM 952 C C . ASP A 1 114 ? 2.401 -11.033 8.556 1.00 98.44 114 ASP A C 1
ATOM 954 O O . ASP A 1 114 ? 2.624 -10.004 7.906 1.00 98.44 114 ASP A O 1
ATOM 958 N N . SER A 1 115 ? 1.445 -11.129 9.475 1.00 98.31 115 SER A N 1
ATOM 959 C CA . SER A 1 115 ? 0.626 -10.018 9.958 1.00 98.31 115 SER A CA 1
ATOM 960 C C . SER A 1 115 ? 0.201 -10.280 11.396 1.00 98.31 115 SER A C 1
ATOM 962 O O . SER A 1 115 ? -0.348 -11.346 11.680 1.00 98.31 115 SER A O 1
ATOM 964 N N . SER A 1 116 ? 0.392 -9.302 12.272 1.00 97.94 116 SER A N 1
ATOM 965 C CA . SER A 1 116 ? 0.049 -9.394 13.691 1.00 97.94 116 SER A CA 1
ATOM 966 C C . SER A 1 116 ? -0.534 -8.081 14.207 1.00 97.94 116 SER A C 1
ATOM 968 O O . SER A 1 116 ? -0.312 -7.018 13.627 1.00 97.94 116 SER A O 1
ATOM 970 N N . GLU A 1 117 ? -1.301 -8.167 15.289 1.00 97.12 117 GLU A N 1
ATOM 971 C CA . GLU A 1 117 ? -1.855 -7.019 16.008 1.00 97.12 117 GLU A CA 1
ATOM 972 C C . GLU A 1 117 ? -1.396 -7.021 17.470 1.00 97.12 117 GLU A C 1
ATOM 974 O O . GLU A 1 117 ? -1.089 -8.076 18.036 1.00 97.12 117 GLU A O 1
ATOM 979 N N . SER A 1 118 ? -1.355 -5.835 18.064 1.00 96.19 118 SER A N 1
ATOM 980 C CA . SER A 1 118 ? -1.104 -5.588 19.482 1.00 96.19 118 SER A CA 1
ATOM 981 C C . SER A 1 118 ? -1.958 -4.411 19.959 1.00 96.19 118 SER A C 1
ATOM 983 O O . SER A 1 118 ? -2.679 -3.794 19.179 1.00 96.19 118 SER A O 1
ATOM 985 N N . GLU A 1 119 ? -1.882 -4.054 21.241 1.00 95.31 119 GLU A N 1
ATOM 986 C CA . GLU A 1 119 ? -2.631 -2.903 21.765 1.00 95.31 119 GLU A CA 1
ATOM 987 C C . GLU A 1 119 ? -2.210 -1.575 21.104 1.00 95.31 119 GLU A C 1
ATOM 989 O O . GLU A 1 119 ? -3.014 -0.643 21.002 1.00 95.31 119 GLU A O 1
ATOM 994 N N . GLU A 1 120 ? -0.972 -1.499 20.608 1.00 93.06 120 GLU A N 1
ATOM 995 C CA . GLU A 1 120 ? -0.378 -0.326 19.966 1.00 93.06 120 GLU A CA 1
ATOM 996 C C . GLU A 1 120 ? -0.757 -0.179 18.485 1.00 93.06 120 GLU A C 1
ATOM 998 O O . GLU A 1 120 ? -0.749 0.938 17.955 1.00 93.06 120 GLU A O 1
ATOM 1003 N N . GLY A 1 121 ? -1.107 -1.270 17.798 1.00 96.12 121 GLY A N 1
ATOM 1004 C CA . GLY A 1 121 ? -1.303 -1.228 16.355 1.00 96.12 121 GLY A CA 1
ATOM 1005 C C . GLY A 1 121 ? -1.199 -2.573 15.649 1.00 96.12 121 GLY A C 1
ATOM 1006 O O . GLY A 1 121 ? -1.498 -3.626 16.202 1.00 96.12 121 GLY A O 1
ATOM 1007 N N . VAL A 1 122 ? -0.775 -2.514 14.388 1.00 97.19 122 VAL A N 1
ATOM 1008 C CA . VAL A 1 122 ? -0.541 -3.695 13.553 1.00 97.19 122 VAL A CA 1
ATOM 1009 C C . VAL A 1 122 ? 0.858 -3.691 12.954 1.00 97.19 122 VAL A C 1
ATOM 1011 O O . VAL A 1 122 ? 1.388 -2.634 12.604 1.00 97.19 122 VAL A O 1
ATOM 1014 N N . SER A 1 123 ? 1.394 -4.888 12.738 1.00 97.50 123 SER A N 1
ATOM 1015 C CA . SER A 1 123 ? 2.660 -5.115 12.047 1.00 97.50 123 SER A CA 1
ATOM 1016 C C . SER A 1 123 ? 2.452 -6.018 10.837 1.00 97.50 123 SER A C 1
ATOM 1018 O O . SER A 1 123 ? 1.708 -6.998 10.887 1.00 97.50 123 SER A O 1
ATOM 1020 N N . LEU A 1 124 ? 3.103 -5.684 9.721 1.00 98.38 124 LEU A N 1
ATOM 1021 C CA . LEU A 1 124 ? 3.011 -6.424 8.466 1.00 98.38 124 LEU A CA 1
ATOM 1022 C C . LEU A 1 124 ? 4.393 -6.692 7.886 1.00 98.38 124 LEU A C 1
ATOM 1024 O O . LEU A 1 124 ? 5.216 -5.784 7.763 1.00 98.38 124 LEU A O 1
ATOM 1028 N N . HIS A 1 125 ? 4.602 -7.922 7.423 1.00 98.56 125 HIS A N 1
ATOM 1029 C CA . HIS A 1 125 ? 5.795 -8.322 6.687 1.00 98.56 125 HIS A CA 1
ATOM 1030 C C . HIS A 1 125 ? 5.425 -8.743 5.268 1.00 98.56 125 HIS A C 1
ATOM 1032 O O . HIS A 1 125 ? 4.834 -9.798 5.036 1.00 98.56 125 HIS A O 1
ATOM 1038 N N . TRP A 1 126 ? 5.828 -7.937 4.293 1.00 98.81 126 TRP A N 1
ATOM 1039 C CA . TRP A 1 126 ? 5.652 -8.209 2.873 1.00 98.81 126 TRP A CA 1
ATOM 1040 C C . TRP A 1 126 ? 6.957 -8.647 2.229 1.00 98.81 126 TRP A C 1
ATOM 1042 O O . TRP A 1 126 ? 8.040 -8.198 2.603 1.00 98.81 126 TRP A O 1
ATOM 1052 N N . ARG A 1 127 ? 6.856 -9.481 1.196 1.00 98.75 127 ARG A N 1
ATOM 1053 C CA . ARG A 1 127 ? 8.003 -9.935 0.415 1.00 98.75 127 ARG A CA 1
ATOM 1054 C C . ARG A 1 127 ? 7.728 -9.923 -1.078 1.00 98.75 127 ARG A C 1
ATOM 1056 O O . ARG A 1 127 ? 6.768 -10.537 -1.543 1.00 98.75 127 ARG A O 1
ATOM 1063 N N . LEU A 1 128 ? 8.654 -9.331 -1.821 1.00 98.50 128 LEU A N 1
ATOM 1064 C CA . LEU A 1 128 ? 8.784 -9.493 -3.263 1.00 98.50 128 LEU A CA 1
ATOM 1065 C C . LEU A 1 128 ? 9.976 -10.403 -3.561 1.00 98.50 128 LEU A C 1
ATOM 1067 O O . LEU A 1 128 ? 11.060 -10.220 -3.006 1.00 98.50 128 LEU A O 1
ATOM 1071 N N . ARG A 1 129 ? 9.778 -11.374 -4.453 1.00 96.88 129 ARG A N 1
ATOM 1072 C CA . ARG A 1 129 ? 10.866 -12.129 -5.084 1.00 96.88 129 ARG A CA 1
ATOM 1073 C C . ARG A 1 129 ? 10.870 -11.807 -6.566 1.00 96.88 129 ARG A C 1
ATOM 1075 O O . ARG A 1 129 ? 9.850 -11.982 -7.228 1.00 96.88 129 ARG A O 1
ATOM 1082 N N . LEU A 1 130 ? 12.004 -11.339 -7.062 1.00 93.25 130 LEU A N 1
ATOM 1083 C CA . LEU A 1 130 ? 12.215 -11.024 -8.464 1.00 93.25 130 LEU A CA 1
ATOM 1084 C C . LEU A 1 130 ? 13.536 -11.659 -8.880 1.00 93.25 130 LEU A C 1
ATOM 1086 O O . LEU A 1 130 ? 14.595 -11.131 -8.572 1.00 93.25 130 LEU A O 1
ATOM 1090 N N . TRP A 1 131 ? 13.444 -12.795 -9.571 1.00 91.19 131 TRP A N 1
ATOM 1091 C CA . TRP A 1 131 ? 14.601 -13.576 -10.013 1.00 91.19 131 TRP A CA 1
ATOM 1092 C C . TRP A 1 131 ? 15.416 -14.052 -8.799 1.00 91.19 131 TRP A C 1
ATOM 1094 O O . TRP A 1 131 ? 14.855 -14.714 -7.925 1.00 91.19 131 TRP A O 1
ATOM 1104 N N . ASP A 1 132 ? 16.704 -13.727 -8.729 1.00 93.75 132 ASP A N 1
ATOM 1105 C CA . ASP A 1 132 ? 17.592 -13.981 -7.594 1.00 93.75 132 ASP A CA 1
ATOM 1106 C C . ASP A 1 132 ? 17.492 -12.906 -6.497 1.00 93.75 132 ASP A C 1
ATOM 1108 O O . ASP A 1 132 ? 18.110 -13.038 -5.440 1.00 93.75 132 ASP A O 1
ATOM 1112 N N . TRP A 1 133 ? 16.694 -11.852 -6.701 1.00 96.38 133 TRP A N 1
ATOM 1113 C CA . TRP A 1 133 ? 16.539 -10.767 -5.737 1.00 96.38 133 TRP A CA 1
ATOM 1114 C C . TRP A 1 133 ? 15.332 -10.979 -4.824 1.00 96.38 133 TRP A C 1
ATOM 1116 O O . TRP A 1 133 ? 14.260 -11.440 -5.233 1.00 96.38 133 TRP A O 1
ATOM 1126 N N . GLN A 1 134 ? 15.491 -10.575 -3.563 1.00 97.12 134 GLN A N 1
ATOM 1127 C CA . GLN A 1 134 ? 14.423 -10.562 -2.571 1.00 97.12 134 GLN A CA 1
ATOM 1128 C C . GLN A 1 134 ? 14.383 -9.213 -1.859 1.00 97.12 134 GLN A C 1
ATOM 1130 O O . GLN A 1 134 ? 15.403 -8.728 -1.378 1.00 97.12 134 GLN A O 1
ATOM 1135 N N . VAL A 1 135 ? 13.180 -8.656 -1.729 1.00 97.38 135 VAL A N 1
ATOM 1136 C CA . VAL A 1 135 ? 12.917 -7.447 -0.944 1.00 97.38 135 VAL A CA 1
ATOM 1137 C C . VAL A 1 135 ? 11.894 -7.780 0.123 1.00 97.38 135 VAL A C 1
ATOM 1139 O O . VAL A 1 135 ? 10.889 -8.431 -0.167 1.00 97.38 135 VAL A O 1
ATOM 1142 N N . ASN A 1 136 ? 12.155 -7.338 1.349 1.00 98.06 136 ASN A N 1
ATOM 1143 C CA . ASN A 1 136 ? 11.187 -7.374 2.433 1.00 98.06 136 ASN A CA 1
ATOM 1144 C C . ASN A 1 136 ? 10.766 -5.940 2.763 1.00 98.06 136 ASN A C 1
ATOM 1146 O O . ASN A 1 136 ? 11.612 -5.049 2.807 1.00 98.06 136 ASN A O 1
ATOM 1150 N N . LEU A 1 137 ? 9.472 -5.734 2.981 1.00 98.19 137 LEU A N 1
ATOM 1151 C CA . LEU A 1 137 ? 8.916 -4.490 3.499 1.00 98.19 137 LEU A CA 1
ATOM 1152 C C . LEU A 1 137 ? 8.257 -4.806 4.834 1.00 98.19 137 LEU A C 1
ATOM 1154 O O . LEU A 1 137 ? 7.397 -5.684 4.907 1.00 98.19 137 LEU A O 1
ATOM 1158 N N . HIS A 1 138 ? 8.684 -4.091 5.866 1.00 97.62 138 HIS A N 1
ATOM 1159 C CA . HIS A 1 138 ? 8.103 -4.140 7.199 1.00 97.62 138 HIS A CA 1
ATOM 1160 C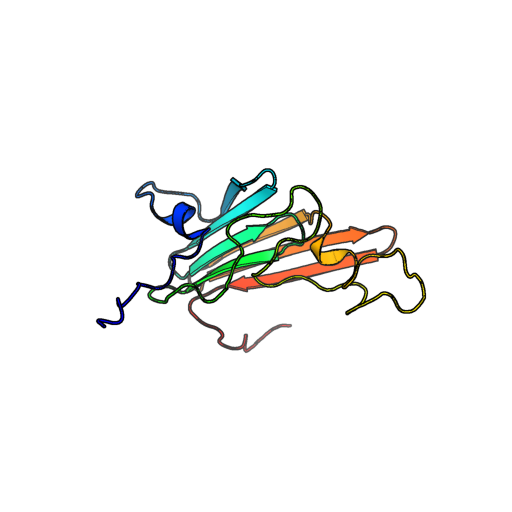 C . HIS A 1 138 ? 7.328 -2.844 7.414 1.00 97.62 138 HIS A C 1
ATOM 1162 O O . HIS A 1 138 ? 7.839 -1.766 7.105 1.00 97.62 138 HIS A O 1
ATOM 1168 N N . ALA A 1 139 ? 6.086 -2.959 7.868 1.00 96.12 139 ALA A N 1
ATOM 1169 C CA . ALA A 1 139 ? 5.238 -1.819 8.181 1.00 96.12 139 ALA A CA 1
ATOM 1170 C C . ALA A 1 139 ? 4.654 -1.991 9.578 1.00 96.12 139 ALA A C 1
ATOM 1172 O O . ALA A 1 139 ? 4.104 -3.048 9.874 1.00 96.12 139 ALA A O 1
ATOM 1173 N N . GLU A 1 140 ? 4.741 -0.939 10.383 1.00 95.19 140 GLU A N 1
ATOM 1174 C CA . GLU A 1 140 ? 4.148 -0.855 11.715 1.00 95.19 140 GLU A CA 1
ATOM 1175 C C . GLU A 1 140 ? 3.230 0.364 11.739 1.00 95.19 140 GLU A C 1
ATOM 1177 O O . GLU A 1 140 ? 3.641 1.465 11.362 1.00 95.19 140 GLU A O 1
ATOM 1182 N N . LEU A 1 141 ? 1.960 0.153 12.082 1.00 95.25 141 LEU A N 1
ATOM 1183 C CA . LEU A 1 141 ? 0.908 1.162 11.978 1.00 95.25 141 LEU A CA 1
ATOM 1184 C C . LEU A 1 141 ? 0.141 1.266 13.298 1.00 95.25 141 LEU A C 1
ATOM 1186 O O . LEU A 1 141 ? -0.558 0.330 13.684 1.00 95.25 141 LEU A O 1
ATOM 1190 N N . GLY A 1 142 ? 0.233 2.425 13.951 1.00 91.81 142 GLY A N 1
ATOM 1191 C CA . GLY A 1 142 ? -0.421 2.717 15.231 1.00 91.81 142 GLY A CA 1
ATOM 1192 C C . GLY A 1 142 ? -1.125 4.078 15.252 1.00 91.81 142 GLY A C 1
ATOM 1193 O O . GLY A 1 142 ? -1.539 4.597 14.214 1.00 91.81 142 GLY A O 1
ATOM 1194 N N . GLN A 1 143 ? -1.261 4.675 16.439 1.00 88.81 143 GLN A N 1
ATOM 1195 C CA . GLN A 1 143 ? -1.961 5.958 16.626 1.00 88.81 143 GLN A CA 1
ATOM 1196 C C . GLN A 1 143 ? -1.213 7.198 16.086 1.00 88.81 143 GLN A C 1
ATOM 1198 O O . GLN A 1 143 ? -1.808 8.274 15.967 1.00 88.81 143 GLN A O 1
ATOM 1203 N N . GLY A 1 144 ? 0.076 7.089 15.760 1.00 80.25 144 GLY A N 1
ATOM 1204 C CA . GLY A 1 144 ? 0.907 8.223 15.349 1.00 80.25 144 GLY A CA 1
ATOM 1205 C C . GLY A 1 144 ? 2.183 7.802 14.620 1.00 80.25 144 GLY A C 1
ATOM 1206 O O . GLY A 1 144 ? 2.429 6.613 14.438 1.00 80.25 144 GLY A O 1
ATOM 1207 N N . MET A 1 145 ? 2.989 8.784 14.195 1.00 70.62 145 MET A N 1
ATOM 1208 C CA . MET A 1 145 ? 4.360 8.561 13.701 1.00 70.62 145 MET A CA 1
ATOM 1209 C C . MET A 1 145 ? 5.364 8.790 14.826 1.00 70.62 145 MET A C 1
ATOM 1211 O O . MET A 1 145 ? 6.249 9.637 14.704 1.00 70.62 145 MET A O 1
ATOM 1215 N N . GLU A 1 146 ? 5.195 8.091 15.943 1.00 66.75 146 GLU A N 1
ATOM 1216 C CA . GLU A 1 146 ? 6.246 8.095 16.955 1.00 66.75 146 GLU A CA 1
ATOM 1217 C C . GLU A 1 146 ? 7.399 7.213 16.459 1.00 66.75 146 GLU A C 1
ATOM 1219 O O . GLU A 1 146 ? 7.147 6.139 15.898 1.00 66.75 146 GLU A O 1
ATOM 1224 N N . PRO A 1 147 ? 8.661 7.655 16.593 1.00 58.03 147 PRO A N 1
ATOM 1225 C CA . PRO A 1 147 ? 9.800 6.813 16.278 1.00 58.03 147 PRO A CA 1
ATOM 1226 C C . PRO A 1 147 ? 9.713 5.517 17.082 1.00 58.03 147 PRO A C 1
ATOM 1228 O O . PRO A 1 147 ? 9.498 5.542 18.293 1.00 58.03 147 PRO A O 1
ATOM 1231 N N . LEU A 1 148 ? 9.931 4.382 16.423 1.00 56.59 148 LEU A N 1
ATOM 1232 C CA . LEU A 1 148 ? 10.219 3.145 17.135 1.00 56.59 148 LEU A CA 1
ATOM 1233 C C . LEU A 1 148 ? 11.534 3.360 17.873 1.00 56.59 148 LEU A C 1
ATOM 1235 O O . LEU A 1 148 ? 12.593 3.376 17.249 1.00 56.59 148 LEU A O 1
ATOM 1239 N N . GLU A 1 149 ? 11.480 3.560 19.190 1.00 53.41 149 GLU A N 1
ATOM 1240 C CA . GLU A 1 149 ? 12.699 3.784 19.970 1.00 53.41 149 GLU A CA 1
ATOM 1241 C C . GLU A 1 149 ? 13.647 2.572 19.926 1.00 53.41 149 GLU A C 1
ATOM 1243 O O . GLU A 1 149 ? 14.805 2.703 20.303 1.00 53.41 149 GLU A O 1
ATOM 1248 N N . HIS A 1 150 ? 13.208 1.400 19.451 1.00 47.53 150 HIS A N 1
ATOM 1249 C CA . HIS A 1 150 ? 14.016 0.181 19.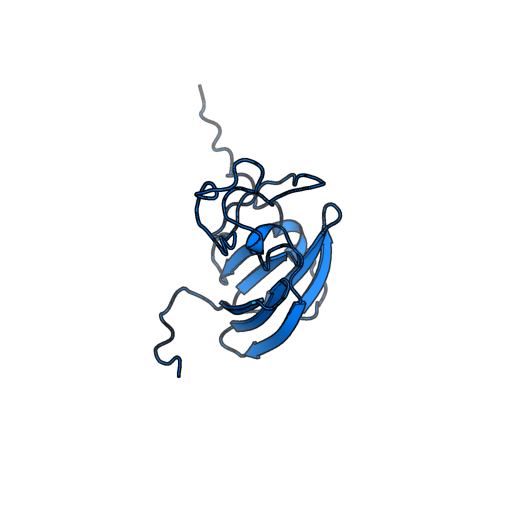426 1.00 47.53 150 HIS A CA 1
ATOM 1250 C C . HIS A 1 150 ? 13.645 -0.710 18.225 1.00 47.53 150 HIS A C 1
ATOM 1252 O O . HIS A 1 150 ? 12.760 -1.555 18.326 1.00 47.53 150 HIS A O 1
ATOM 1258 N N . LEU A 1 151 ? 14.343 -0.556 17.096 1.00 41.06 151 LEU A N 1
ATOM 1259 C CA . LEU A 1 151 ? 14.471 -1.622 16.092 1.00 41.06 151 LEU A CA 1
ATOM 1260 C C . LEU A 1 151 ? 15.819 -2.334 16.333 1.00 41.06 151 LEU A C 1
ATOM 1262 O O . LEU A 1 151 ? 16.827 -1.632 16.440 1.00 41.06 151 LEU A O 1
ATOM 1266 N N . PRO A 1 152 ? 15.854 -3.674 16.477 1.00 41.56 152 PRO A N 1
ATOM 1267 C CA . PRO A 1 152 ? 17.098 -4.429 16.642 1.00 41.56 152 PRO A CA 1
ATOM 1268 C C . PRO A 1 152 ? 17.988 -4.413 15.391 1.00 41.56 152 PRO A C 1
ATOM 1270 O O . PRO A 1 152 ? 17.452 -4.289 14.264 1.00 41.56 152 PRO A O 1
#

Foldseek 3Di:
DDPPPPDPDAALPCVVVPDPDDDDQWDWDADQNWIKTWGDDQQWTWIATLQLSFTAWIAGHPGGIPKHFDNDADPADAGPIGHGQQPPDAAADPPDNPADHSHRNNHDGWDFPDKDADPFFIWTWIWDDDPPDIDIDIDTGGNDPDDPPDDD

Radius of gyration: 16.95 Å; chains: 1; bounding box: 42×49×44 Å

Secondary structure (DSSP, 8-state):
------PPPPPTTGGGG---S---SEEEEEETTEEEEEEEETTEEEEEETBTTEEEEEEETTS-----B-SS--SSSPPPBSB---BS-SSS-SS-TTSPTTBSGGGSBPEEEEEEEETTEEEEEEEEEETTEEEEEEEEEESS----S---

pLDDT: mean 90.85, std 14.42, range [38.03, 98.88]

InterPro domains:
  IPR008183 Aldose 1-/Glucose-6-phosphate 1-epimerase [PF01263] (36-139)
  IPR011013 Galactose mutarotase-like domain superfamily [SSF74650] (21-143)
  IPR014718 Glycoside hydrolase-type carbohydrate-binding [G3DSA:2.70.98.10] (10-140)